Protein AF-A0A3L8E3C1-F1 (afdb_monomer)

Radius of gyration: 24.44 Å; Cα contacts (8 Å, |Δi|>4): 177; chains: 1; bounding box: 46×25×84 Å

Sequence (153 aa):
MKERKNIIVRGMSTEGTLEECTIRIQTLLRDKLKVDSKVWQVRRSGRVLIARLEMKRKVMKSKSKLGTERVFIENDLTWEERRVQEEITRWAKDQRGKGMEIKVATGKVRVGEGVWKWWSEVKREQEVISDEGRRDEREKSRRAEGGQAENFV

Organism: Ooceraea biroi (NCBI:txid2015173)

Secondary structure (DSSP, 8-state):
-----EEEEESS---S-HHHHHHHHHHIIIIIT-----EEEEEEETTEEEEEES-HHHHHHHGGGGTTSS-EEEE---HHHHHHHHHHHHHHHHHHHTT--EEEETTEEEETTS-EEEHHHHHHHHHHHHHHHHHHHHHHHHHHHHTTTT---

Structure (mmCIF, N/CA/C/O backbone):
data_AF-A0A3L8E3C1-F1
#
_entry.id   AF-A0A3L8E3C1-F1
#
loop_
_atom_site.group_PDB
_atom_site.id
_atom_site.type_symbol
_atom_site.label_atom_id
_atom_site.label_alt_id
_atom_site.label_comp_id
_atom_site.label_asym_id
_atom_site.label_entity_id
_atom_site.label_seq_id
_atom_site.pdbx_PDB_ins_code
_atom_site.Cartn_x
_atom_site.Cartn_y
_atom_site.Cartn_z
_atom_site.occupancy
_atom_site.B_iso_or_equiv
_atom_site.auth_seq_id
_atom_site.auth_comp_id
_atom_site.auth_asym_id
_atom_site.auth_atom_id
_atom_site.pdbx_PDB_model_num
ATOM 1 N N . MET A 1 1 ? 4.672 12.218 9.030 1.00 46.78 1 MET A N 1
ATOM 2 C CA . MET A 1 1 ? 5.460 11.232 8.251 1.00 46.78 1 MET A CA 1
ATOM 3 C C . MET A 1 1 ? 5.384 11.580 6.768 1.00 46.78 1 MET A C 1
ATOM 5 O O . MET A 1 1 ? 4.282 11.760 6.264 1.00 46.78 1 MET A O 1
ATOM 9 N N . LYS A 1 2 ? 6.521 11.742 6.073 1.00 54.12 2 LYS A N 1
ATOM 10 C CA . LYS A 1 2 ? 6.532 11.960 4.613 1.00 54.12 2 LYS A CA 1
ATOM 11 C C . LYS A 1 2 ? 6.177 10.645 3.913 1.00 54.12 2 LYS A C 1
ATOM 13 O O . LYS A 1 2 ? 6.862 9.648 4.114 1.00 54.12 2 LYS A O 1
ATOM 18 N N . GLU A 1 3 ? 5.128 10.649 3.092 1.00 61.72 3 GLU A N 1
ATOM 19 C CA . GLU A 1 3 ? 4.740 9.490 2.281 1.00 61.72 3 GLU A CA 1
ATOM 20 C C . GLU A 1 3 ? 5.887 9.139 1.321 1.00 61.72 3 GLU A C 1
ATOM 22 O O . GLU A 1 3 ? 6.231 9.917 0.424 1.00 61.72 3 GLU A O 1
ATOM 27 N N . ARG A 1 4 ? 6.511 7.969 1.510 1.00 71.69 4 ARG A N 1
ATOM 28 C CA . ARG A 1 4 ? 7.514 7.463 0.566 1.00 71.69 4 ARG A CA 1
ATOM 29 C C . ARG A 1 4 ? 6.838 7.271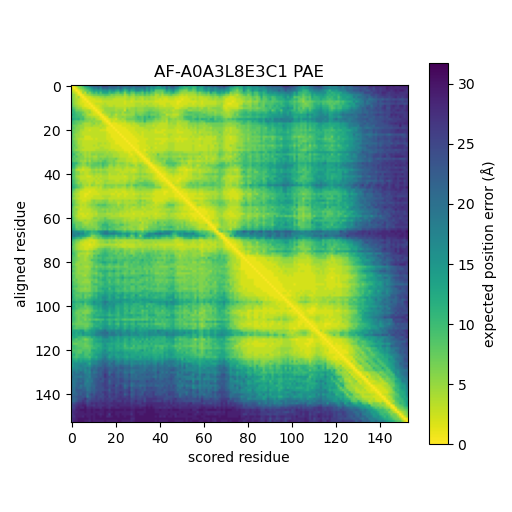 -0.777 1.00 71.69 4 ARG A C 1
ATOM 31 O O . ARG A 1 4 ? 5.832 6.575 -0.857 1.00 71.69 4 ARG A O 1
ATOM 38 N N . LYS A 1 5 ? 7.397 7.832 -1.845 1.00 83.81 5 LYS A N 1
ATOM 39 C CA . LYS A 1 5 ? 6.795 7.767 -3.185 1.00 83.81 5 LYS A CA 1
ATOM 40 C C . LYS A 1 5 ? 7.167 6.508 -3.986 1.00 83.81 5 LYS A C 1
ATOM 42 O O . LYS A 1 5 ? 6.982 6.466 -5.198 1.00 83.81 5 LYS A O 1
ATOM 47 N N . ASN A 1 6 ? 7.675 5.484 -3.308 1.00 87.88 6 ASN A N 1
ATOM 48 C CA . ASN A 1 6 ? 8.105 4.235 -3.926 1.00 87.88 6 ASN A CA 1
ATOM 49 C C . ASN A 1 6 ? 6.955 3.226 -4.009 1.00 87.88 6 ASN A C 1
ATOM 51 O O . ASN A 1 6 ? 6.145 3.121 -3.084 1.00 87.88 6 ASN A O 1
ATOM 55 N N . ILE A 1 7 ? 6.919 2.461 -5.091 1.00 88.06 7 ILE A N 1
ATOM 56 C CA . ILE A 1 7 ? 6.068 1.286 -5.271 1.00 88.06 7 ILE A CA 1
ATOM 57 C C . ILE A 1 7 ? 6.936 0.072 -5.591 1.00 88.06 7 ILE A C 1
ATOM 59 O O . ILE A 1 7 ? 8.031 0.212 -6.139 1.00 88.06 7 ILE A O 1
ATOM 63 N N . ILE A 1 8 ? 6.427 -1.112 -5.270 1.00 88.12 8 ILE A N 1
ATOM 64 C CA . ILE A 1 8 ? 7.032 -2.389 -5.639 1.00 88.12 8 ILE A CA 1
ATOM 65 C C . ILE A 1 8 ? 6.158 -3.001 -6.731 1.00 88.12 8 ILE A C 1
ATOM 67 O O . ILE A 1 8 ? 4.953 -3.145 -6.549 1.00 88.12 8 ILE A O 1
ATOM 71 N N . VAL A 1 9 ? 6.756 -3.353 -7.860 1.00 88.44 9 VAL A N 1
ATOM 72 C CA . VAL A 1 9 ? 6.097 -4.018 -8.984 1.00 88.44 9 VAL A CA 1
ATOM 73 C C . VAL A 1 9 ? 6.587 -5.462 -9.029 1.00 88.44 9 VAL A C 1
ATOM 75 O O . VAL A 1 9 ? 7.783 -5.718 -9.195 1.00 88.44 9 VAL A O 1
ATOM 78 N N . ARG A 1 10 ? 5.664 -6.408 -8.852 1.00 88.06 10 ARG A N 1
ATOM 79 C CA . ARG A 1 10 ? 5.914 -7.854 -8.914 1.00 88.06 10 ARG A CA 1
ATOM 80 C C . ARG A 1 10 ? 5.281 -8.453 -10.163 1.00 88.06 10 ARG A C 1
ATOM 82 O O . ARG A 1 10 ? 4.269 -7.947 -10.634 1.00 88.06 10 ARG A O 1
ATOM 89 N N . GLY A 1 11 ? 5.863 -9.541 -10.668 1.00 83.50 11 GLY A N 1
ATOM 90 C CA . GLY A 1 11 ? 5.326 -10.288 -11.813 1.00 83.50 11 GLY A CA 1
ATOM 91 C C . GLY A 1 11 ? 5.573 -9.650 -13.184 1.00 83.50 11 GLY A C 1
ATOM 92 O O . GLY A 1 11 ? 5.082 -10.146 -14.192 1.00 83.50 11 GLY A O 1
ATOM 93 N N . MET A 1 12 ? 6.361 -8.574 -13.230 1.00 84.19 12 MET A N 1
ATOM 94 C CA . MET A 1 12 ? 6.902 -8.004 -14.463 1.00 84.19 12 MET A CA 1
ATOM 95 C C . MET A 1 12 ? 8.309 -8.564 -14.713 1.00 84.19 12 MET A C 1
ATOM 97 O O . MET A 1 12 ? 9.063 -8.761 -13.759 1.00 84.19 12 MET A O 1
ATOM 101 N N . SER A 1 13 ? 8.673 -8.795 -15.980 1.00 80.69 13 SER A N 1
ATOM 102 C CA . SER A 1 13 ? 10.038 -9.208 -16.328 1.00 80.69 13 SER A CA 1
ATOM 103 C C . SER A 1 13 ? 11.049 -8.135 -15.913 1.00 80.69 13 SER A C 1
ATOM 105 O O . SER A 1 13 ? 10.904 -6.959 -16.260 1.00 80.69 13 SER A O 1
ATOM 107 N N . THR A 1 14 ? 12.070 -8.561 -15.170 1.00 83.50 14 THR A N 1
ATOM 108 C CA . THR A 1 14 ? 13.202 -7.732 -14.736 1.00 83.50 14 THR A CA 1
ATOM 109 C C . THR A 1 14 ? 14.343 -7.708 -15.753 1.00 83.50 14 THR A C 1
ATOM 111 O O . THR A 1 14 ? 15.339 -7.027 -15.516 1.00 83.50 14 THR A O 1
ATOM 114 N N . GLU A 1 1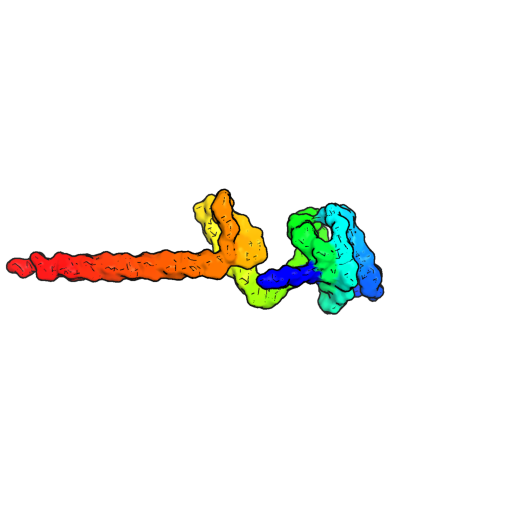5 ? 14.226 -8.454 -16.851 1.00 80.88 15 GLU A N 1
ATOM 115 C CA . GLU A 1 15 ? 15.233 -8.540 -17.911 1.00 80.88 15 GLU A CA 1
ATOM 116 C C . GLU A 1 15 ? 15.238 -7.279 -18.788 1.00 80.88 15 GLU A C 1
ATOM 118 O O . GLU A 1 15 ? 14.201 -6.622 -18.948 1.00 80.88 15 GLU A O 1
ATOM 123 N N . GLY A 1 16 ? 16.407 -6.961 -19.355 1.00 82.88 16 GLY A N 1
ATOM 124 C CA . GLY A 1 16 ? 16.625 -5.800 -20.226 1.00 82.88 16 GLY A CA 1
ATOM 125 C C . GLY A 1 16 ? 17.462 -4.690 -19.586 1.00 82.88 16 GLY A C 1
ATOM 126 O O . GLY A 1 16 ? 18.218 -4.931 -18.635 1.00 82.88 16 GLY A O 1
ATOM 127 N N . THR A 1 17 ? 17.299 -3.449 -20.037 1.00 87.12 17 THR A N 1
ATOM 128 C CA . THR A 1 17 ? 17.878 -2.243 -19.408 1.00 87.12 17 THR A CA 1
ATOM 129 C C . THR A 1 17 ? 16.916 -1.616 -18.386 1.00 87.12 17 THR A C 1
ATOM 131 O O . THR A 1 17 ? 15.729 -1.953 -18.311 1.00 87.12 17 THR A O 1
ATOM 134 N N . LEU A 1 18 ? 17.417 -0.715 -17.532 1.00 85.38 18 LEU A N 1
ATOM 135 C CA . LEU A 1 18 ? 16.563 0.013 -16.578 1.00 85.38 18 LEU A CA 1
ATOM 136 C C . LEU A 1 18 ? 15.605 0.986 -17.283 1.00 85.38 18 LEU A C 1
ATOM 138 O O . LEU A 1 18 ? 14.508 1.236 -16.779 1.00 85.38 18 LEU A O 1
ATOM 142 N N . GLU A 1 19 ? 15.989 1.499 -18.449 1.00 86.31 19 GLU A N 1
ATOM 143 C CA . GLU A 1 19 ? 15.145 2.360 -19.280 1.00 86.31 19 GLU A CA 1
ATOM 144 C C . GLU A 1 19 ? 13.948 1.589 -19.831 1.00 86.31 19 GLU A C 1
ATOM 146 O O . GLU A 1 19 ? 12.813 2.027 -19.660 1.00 86.31 19 GLU A O 1
ATOM 151 N N . GLU A 1 20 ? 14.166 0.384 -20.363 1.00 87.50 20 GLU A N 1
ATOM 152 C CA . GLU A 1 20 ? 13.080 -0.496 -20.812 1.00 87.50 20 GLU A CA 1
ATOM 153 C C . GLU A 1 20 ? 12.115 -0.827 -19.670 1.00 87.50 20 GLU A C 1
ATOM 155 O O . GLU A 1 20 ? 10.896 -0.782 -19.837 1.00 87.50 20 GLU A O 1
ATOM 160 N N . CYS A 1 21 ? 12.645 -1.109 -18.476 1.00 85.31 21 CYS A N 1
ATOM 161 C CA . CYS A 1 21 ? 11.828 -1.323 -17.282 1.00 85.31 21 CYS A CA 1
ATOM 162 C C . CYS A 1 21 ? 11.011 -0.071 -16.918 1.00 85.31 21 CYS A C 1
ATOM 164 O O . CYS A 1 21 ? 9.850 -0.182 -16.525 1.00 85.31 21 CYS A O 1
ATOM 166 N N . THR A 1 22 ? 11.595 1.119 -17.065 1.00 87.81 22 THR A N 1
ATOM 167 C CA . THR A 1 22 ? 10.914 2.398 -16.812 1.00 87.81 22 THR A CA 1
ATOM 168 C C . THR A 1 22 ? 9.777 2.621 -17.800 1.00 87.81 22 THR A C 1
ATOM 170 O O . THR A 1 22 ? 8.664 2.929 -17.373 1.00 87.81 22 THR A O 1
ATOM 173 N N . ILE A 1 23 ? 10.019 2.377 -19.090 1.00 88.88 23 ILE A N 1
ATOM 174 C CA . ILE A 1 23 ? 9.004 2.459 -20.145 1.00 88.88 23 ILE A CA 1
ATOM 175 C C . ILE A 1 23 ? 7.872 1.470 -19.857 1.00 88.88 23 ILE A C 1
ATOM 177 O O . ILE A 1 23 ? 6.718 1.880 -19.804 1.00 88.88 23 ILE A O 1
ATOM 181 N N . ARG A 1 24 ? 8.180 0.198 -19.562 1.00 88.12 24 ARG A N 1
ATOM 182 C CA . ARG A 1 24 ? 7.169 -0.825 -19.226 1.00 88.12 24 ARG A CA 1
ATOM 183 C C . ARG A 1 24 ? 6.292 -0.412 -18.045 1.00 88.12 24 ARG A C 1
ATOM 185 O O . ARG A 1 24 ? 5.073 -0.563 -18.103 1.00 88.12 24 ARG A O 1
ATOM 192 N N . ILE A 1 25 ? 6.893 0.119 -16.977 1.00 86.81 25 ILE A N 1
ATOM 193 C CA . ILE A 1 25 ? 6.138 0.608 -15.817 1.00 86.81 25 ILE A CA 1
ATOM 194 C C . ILE A 1 25 ? 5.272 1.802 -16.219 1.00 86.81 25 ILE A C 1
ATOM 196 O O . ILE A 1 25 ? 4.100 1.841 -15.860 1.00 86.81 25 ILE A O 1
ATOM 200 N N . GLN A 1 26 ? 5.804 2.753 -16.983 1.00 89.25 26 GLN A N 1
ATOM 201 C CA . GLN A 1 26 ? 5.059 3.939 -17.393 1.00 89.25 26 GLN A CA 1
ATOM 202 C C . GLN A 1 26 ? 3.877 3.600 -18.316 1.00 89.25 26 GLN A C 1
ATOM 204 O O . GLN A 1 26 ? 2.776 4.108 -18.096 1.00 89.25 26 GLN A O 1
ATOM 209 N N . THR A 1 27 ? 4.065 2.679 -19.263 1.00 89.19 27 THR A N 1
ATOM 210 C CA . THR A 1 27 ? 2.998 2.108 -20.098 1.00 89.19 27 THR A CA 1
ATOM 211 C C . THR A 1 27 ? 1.941 1.423 -19.239 1.00 89.19 27 THR A C 1
ATOM 213 O O . THR A 1 27 ? 0.753 1.676 -19.406 1.00 89.19 27 THR A O 1
ATOM 216 N N . LEU A 1 28 ? 2.340 0.632 -18.238 1.00 87.50 28 LEU A N 1
ATOM 217 C CA . LEU A 1 28 ? 1.393 0.000 -17.318 1.00 87.50 28 LEU A CA 1
ATOM 218 C C . LEU A 1 28 ? 0.568 1.034 -16.528 1.00 87.50 28 LEU A C 1
ATOM 220 O O . LEU A 1 28 ? -0.645 0.874 -16.372 1.00 87.50 28 LEU A O 1
ATOM 224 N N . LEU A 1 29 ? 1.193 2.113 -16.043 1.00 86.62 29 LEU A N 1
ATOM 225 C CA . LEU A 1 29 ? 0.485 3.190 -15.340 1.00 86.62 29 LEU A CA 1
ATOM 226 C C . LEU A 1 29 ? -0.523 3.905 -16.251 1.00 86.62 29 LEU A C 1
ATOM 228 O O . LEU A 1 29 ? -1.650 4.191 -15.833 1.00 86.62 29 LEU A O 1
ATOM 232 N N . ARG A 1 30 ? -0.141 4.162 -17.501 1.00 88.06 30 ARG A N 1
ATOM 233 C CA . ARG A 1 30 ? -0.990 4.849 -18.472 1.00 88.06 30 ARG A CA 1
ATOM 234 C C . ARG A 1 30 ? -2.127 3.960 -18.969 1.00 88.06 30 ARG A C 1
ATOM 236 O O . ARG A 1 30 ? -3.286 4.336 -18.826 1.00 88.06 30 ARG A O 1
ATOM 243 N N . ASP A 1 31 ? -1.814 2.778 -19.477 1.00 86.25 31 ASP A N 1
ATOM 244 C CA . ASP A 1 31 ? -2.769 1.960 -20.225 1.00 86.25 31 ASP A CA 1
ATOM 245 C C . ASP A 1 31 ? -3.707 1.198 -19.292 1.00 86.25 31 ASP A C 1
ATOM 247 O O . ASP A 1 31 ? -4.925 1.196 -19.477 1.00 86.25 31 ASP A O 1
ATOM 251 N N . LYS A 1 32 ? -3.152 0.579 -18.242 1.00 83.81 32 LYS A N 1
ATOM 252 C CA . LYS A 1 32 ? -3.932 -0.265 -17.324 1.00 83.81 32 LYS A CA 1
ATOM 253 C C . LYS A 1 32 ? -4.605 0.553 -16.235 1.00 83.81 32 LYS A C 1
ATOM 255 O O . LYS A 1 32 ? -5.780 0.358 -15.926 1.00 83.81 32 LYS A O 1
ATOM 260 N N . LEU A 1 33 ? -3.873 1.490 -15.637 1.00 83.06 33 LEU A N 1
ATOM 261 C CA . LEU A 1 33 ? -4.386 2.253 -14.497 1.00 83.06 33 LEU A CA 1
ATOM 262 C C . LEU A 1 33 ? -5.109 3.539 -14.919 1.00 83.06 33 LEU A C 1
ATOM 264 O O . LEU A 1 33 ? -5.909 4.059 -14.127 1.00 83.06 33 LEU A O 1
ATOM 268 N N . LYS A 1 34 ? -4.891 4.013 -16.157 1.00 84.94 34 LYS A N 1
ATOM 269 C CA . LYS A 1 34 ? -5.343 5.325 -16.653 1.00 84.94 34 LYS A CA 1
ATOM 270 C C . LYS A 1 34 ? -4.853 6.460 -15.754 1.00 84.94 34 LYS A C 1
ATOM 272 O O . LYS A 1 34 ? -5.597 7.387 -15.437 1.00 84.94 34 LYS A O 1
ATOM 277 N N . VAL A 1 35 ? -3.614 6.342 -15.274 1.00 84.25 35 VAL A N 1
ATOM 278 C CA . VAL A 1 35 ? -2.962 7.332 -14.415 1.00 84.25 35 VAL A CA 1
ATOM 279 C C . VAL A 1 35 ? -1.723 7.840 -15.132 1.00 84.25 35 VAL A C 1
ATOM 281 O O . VAL A 1 35 ? -0.727 7.129 -15.239 1.00 84.25 35 VAL A O 1
ATOM 284 N N . ASP A 1 36 ? -1.760 9.097 -15.566 1.00 82.06 36 ASP A N 1
ATOM 285 C CA . ASP A 1 36 ? -0.560 9.764 -16.058 1.00 82.06 36 ASP A CA 1
ATOM 286 C C . ASP A 1 36 ? 0.299 10.163 -14.853 1.00 82.06 36 ASP A C 1
ATOM 288 O O . ASP A 1 36 ? -0.011 11.097 -14.115 1.00 82.06 36 ASP A O 1
ATOM 292 N N . SER A 1 37 ? 1.317 9.356 -14.564 1.00 80.88 37 SER A N 1
ATOM 293 C CA . SER A 1 37 ? 2.263 9.586 -13.475 1.00 80.88 37 SER A CA 1
ATOM 294 C C . SER A 1 37 ? 3.672 9.382 -13.994 1.0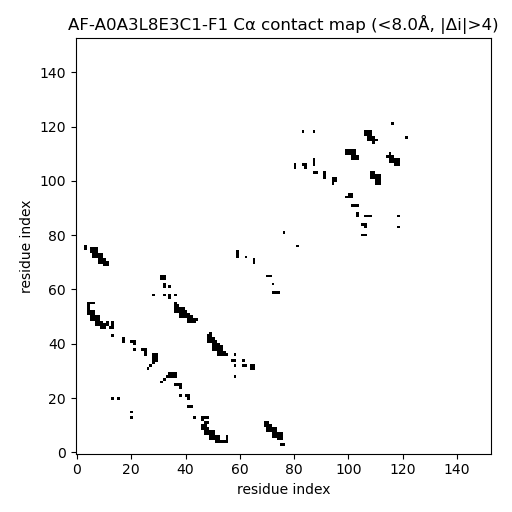0 80.88 37 SER A C 1
ATOM 296 O O . SER A 1 37 ? 3.994 8.321 -14.525 1.00 80.88 37 SER A O 1
ATOM 298 N N . LYS A 1 38 ? 4.538 10.367 -13.754 1.00 86.94 38 LYS A N 1
ATOM 299 C CA . LYS A 1 38 ? 5.953 10.267 -14.097 1.00 86.94 38 LYS A CA 1
ATOM 300 C C . LYS A 1 38 ? 6.658 9.256 -13.190 1.00 86.94 38 LYS A C 1
ATOM 302 O O . LYS A 1 38 ? 6.486 9.285 -11.963 1.00 86.94 38 LYS A O 1
ATOM 307 N N . VAL A 1 39 ? 7.461 8.383 -13.795 1.00 87.56 39 VAL A N 1
ATOM 308 C CA . VAL A 1 39 ? 8.396 7.494 -13.099 1.00 87.56 39 VAL A CA 1
ATOM 309 C C . VAL A 1 39 ? 9.746 8.206 -13.042 1.00 87.56 39 VAL A C 1
ATOM 311 O O . VAL A 1 39 ? 10.298 8.570 -14.073 1.00 87.56 39 VAL A O 1
ATOM 314 N N . TRP A 1 40 ? 10.261 8.481 -11.845 1.00 87.56 40 TRP A N 1
ATOM 315 C CA . TRP A 1 40 ? 11.534 9.200 -11.685 1.00 87.56 40 TRP A CA 1
ATOM 316 C C . TRP A 1 40 ? 12.734 8.269 -11.716 1.00 87.56 40 TRP A C 1
ATOM 318 O O . TRP A 1 40 ? 13.787 8.627 -12.227 1.00 87.56 40 TRP A O 1
ATOM 328 N N . GLN A 1 41 ? 12.591 7.098 -11.108 1.00 87.19 41 GLN A N 1
ATOM 329 C CA . GLN A 1 41 ? 13.681 6.149 -10.975 1.00 87.19 41 GLN A CA 1
ATOM 330 C C . GLN A 1 41 ? 13.111 4.748 -10.837 1.00 87.19 41 GLN A C 1
ATOM 332 O O . GLN A 1 41 ? 12.139 4.546 -10.103 1.00 87.19 41 GLN A O 1
ATOM 337 N N . VAL A 1 42 ? 13.752 3.788 -11.494 1.00 89.06 42 VAL A N 1
ATOM 338 C CA . VAL A 1 42 ? 13.486 2.361 -11.327 1.00 89.06 42 VAL A CA 1
ATOM 339 C C . VAL A 1 42 ? 14.777 1.679 -10.915 1.00 89.06 42 VAL A C 1
ATOM 341 O O . VAL A 1 42 ? 15.841 1.953 -11.463 1.00 89.06 42 VAL A O 1
ATOM 344 N N . ARG A 1 43 ? 14.683 0.781 -9.940 1.00 89.75 43 ARG A N 1
ATOM 345 C CA . ARG A 1 43 ? 15.780 -0.103 -9.548 1.00 89.75 43 ARG A CA 1
ATOM 346 C C . ARG A 1 43 ? 15.308 -1.546 -9.496 1.00 89.75 43 ARG A C 1
ATOM 348 O O . ARG A 1 43 ? 14.142 -1.820 -9.206 1.00 89.75 43 ARG A O 1
ATOM 355 N N . ARG A 1 44 ? 16.239 -2.463 -9.733 1.00 88.81 44 ARG A N 1
ATOM 356 C CA . ARG A 1 44 ? 16.018 -3.903 -9.592 1.00 88.81 44 ARG A CA 1
ATOM 357 C C . ARG A 1 44 ? 16.273 -4.335 -8.160 1.00 88.81 44 ARG A C 1
ATOM 359 O O . ARG A 1 44 ? 17.202 -3.857 -7.513 1.00 88.81 44 ARG A O 1
ATOM 366 N N . SER A 1 45 ? 15.449 -5.249 -7.675 1.00 84.56 45 SER A N 1
ATOM 367 C CA . SER A 1 45 ? 15.656 -5.921 -6.400 1.00 84.56 45 SER A CA 1
ATOM 368 C C . SER A 1 45 ? 15.258 -7.385 -6.566 1.00 84.56 45 SER A C 1
ATOM 370 O O . SER A 1 45 ? 14.094 -7.751 -6.435 1.00 84.56 45 SER A O 1
ATOM 372 N N . GLY A 1 46 ? 16.222 -8.224 -6.955 1.00 84.94 46 GLY A N 1
ATOM 373 C CA . GLY A 1 46 ? 15.962 -9.622 -7.304 1.00 84.94 46 GLY A CA 1
ATOM 374 C C . GLY A 1 46 ? 14.916 -9.741 -8.418 1.00 84.94 46 GLY A C 1
ATOM 375 O O . GLY A 1 46 ? 15.115 -9.221 -9.511 1.00 84.94 46 GLY A O 1
ATOM 376 N N . ARG A 1 47 ? 13.786 -10.395 -8.118 1.00 84.25 47 ARG A N 1
ATOM 377 C CA . ARG A 1 47 ? 12.665 -10.627 -9.054 1.00 84.25 47 ARG A CA 1
ATOM 378 C C . ARG A 1 47 ? 11.608 -9.516 -9.068 1.00 84.25 47 ARG A C 1
ATOM 380 O O . ARG A 1 47 ? 10.542 -9.697 -9.652 1.00 84.25 47 ARG A O 1
ATOM 387 N N . VAL A 1 48 ? 11.847 -8.398 -8.380 1.00 88.19 48 VAL A N 1
ATOM 388 C CA . VAL A 1 48 ? 10.898 -7.278 -8.312 1.00 88.19 48 VAL A CA 1
ATOM 389 C C . VAL A 1 48 ? 11.541 -5.980 -8.785 1.00 88.19 48 VAL A C 1
ATOM 391 O O . VAL A 1 48 ? 12.753 -5.777 -8.666 1.00 88.19 48 VAL A O 1
ATOM 394 N N . LEU A 1 49 ? 10.712 -5.078 -9.307 1.00 88.00 49 LEU A N 1
ATOM 395 C CA . LEU A 1 49 ? 11.114 -3.722 -9.664 1.00 88.00 49 LEU A CA 1
ATOM 396 C C . LEU A 1 49 ? 10.606 -2.753 -8.603 1.00 88.00 49 LEU A C 1
ATOM 398 O O . LEU A 1 49 ? 9.460 -2.834 -8.171 1.00 88.00 49 LEU A O 1
ATOM 402 N N . ILE A 1 50 ? 11.452 -1.820 -8.184 1.00 89.38 50 ILE A N 1
ATOM 403 C CA . ILE A 1 50 ? 11.072 -0.756 -7.255 1.00 89.38 50 ILE A CA 1
ATOM 404 C C . ILE A 1 50 ? 11.112 0.551 -8.027 1.00 89.38 50 ILE A C 1
ATOM 406 O O . ILE A 1 50 ? 12.166 0.938 -8.531 1.00 89.38 50 ILE A O 1
ATOM 410 N N . ALA A 1 51 ? 9.969 1.226 -8.112 1.00 89.12 51 ALA A N 1
ATOM 411 C CA . ALA A 1 51 ? 9.819 2.457 -8.875 1.00 89.12 51 ALA A CA 1
ATOM 412 C C . ALA A 1 51 ? 9.429 3.625 -7.971 1.00 89.12 51 ALA A C 1
ATOM 414 O O . ALA A 1 51 ? 8.517 3.518 -7.150 1.00 89.12 51 ALA A O 1
ATOM 415 N N . ARG A 1 52 ? 10.103 4.761 -8.142 1.00 89.25 52 ARG A N 1
ATOM 416 C CA . ARG A 1 52 ? 9.756 6.028 -7.497 1.00 89.25 52 ARG A CA 1
ATOM 417 C C . ARG A 1 52 ? 8.852 6.827 -8.423 1.00 89.25 52 ARG A C 1
ATOM 419 O O . ARG A 1 52 ? 9.248 7.164 -9.536 1.00 89.25 52 ARG A O 1
ATOM 426 N N . LEU A 1 53 ? 7.651 7.138 -7.953 1.00 87.62 53 LEU A N 1
ATOM 427 C CA . LEU A 1 53 ? 6.624 7.823 -8.733 1.00 87.62 53 LEU A CA 1
ATOM 428 C C . LEU A 1 53 ? 6.389 9.243 -8.237 1.00 87.62 53 LEU A C 1
ATOM 430 O O . LEU A 1 53 ? 6.621 9.559 -7.076 1.00 87.62 53 LEU A O 1
ATOM 434 N N . GLU A 1 54 ? 5.838 10.097 -9.086 1.00 84.62 54 GLU A N 1
ATOM 435 C CA . GLU A 1 54 ? 5.348 11.401 -8.648 1.00 84.62 54 GLU A CA 1
ATOM 436 C C . GLU A 1 54 ? 4.025 11.289 -7.870 1.00 84.62 54 GLU A C 1
ATOM 438 O O . GLU A 1 54 ? 3.899 11.843 -6.771 1.00 84.62 54 GLU A O 1
ATOM 443 N N . MET A 1 55 ? 3.068 10.522 -8.412 1.00 83.50 55 MET A N 1
ATOM 444 C CA . MET A 1 55 ? 1.684 10.411 -7.933 1.00 83.50 55 MET A CA 1
ATOM 445 C C . MET A 1 55 ? 1.336 9.005 -7.413 1.0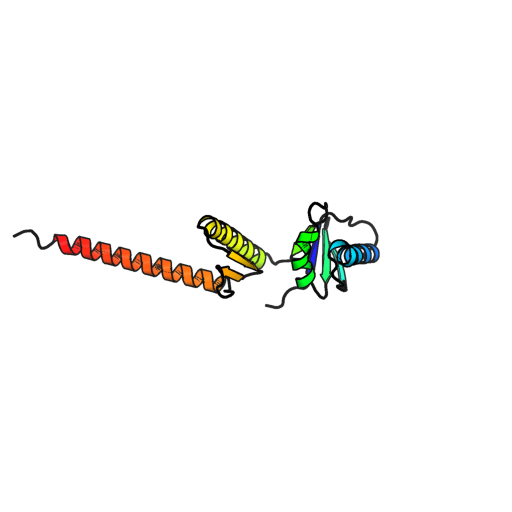0 83.50 55 MET A C 1
ATOM 447 O O . MET A 1 55 ? 0.308 8.420 -7.773 1.00 83.50 55 MET A O 1
ATOM 451 N N . LYS A 1 56 ? 2.152 8.473 -6.493 1.00 83.62 56 LYS A N 1
ATOM 452 C CA . LYS A 1 56 ? 1.943 7.150 -5.865 1.00 83.62 56 LYS A CA 1
ATOM 453 C C . LYS A 1 56 ? 0.509 6.930 -5.370 1.00 83.62 56 LYS A C 1
ATOM 455 O O . LYS A 1 56 ? -0.073 5.879 -5.619 1.00 83.62 56 LYS A O 1
ATOM 460 N N . ARG A 1 57 ? -0.098 7.917 -4.705 1.00 80.75 57 ARG A N 1
ATOM 461 C CA . ARG A 1 57 ? -1.441 7.777 -4.117 1.00 80.75 57 ARG A CA 1
ATOM 462 C C . ARG A 1 57 ? -2.533 7.507 -5.161 1.00 80.75 57 ARG A C 1
ATOM 464 O O . ARG A 1 57 ? -3.448 6.734 -4.886 1.00 80.75 57 ARG A O 1
ATOM 471 N N . LYS A 1 58 ? -2.445 8.102 -6.359 1.00 84.00 58 LYS A N 1
ATOM 472 C CA . LYS A 1 58 ? -3.398 7.845 -7.458 1.00 84.00 58 LYS A CA 1
ATOM 473 C C . LYS A 1 58 ? -3.223 6.439 -8.033 1.00 84.00 58 LYS A C 1
ATOM 475 O O . LYS A 1 58 ? -4.215 5.744 -8.251 1.00 84.00 58 LYS A O 1
ATOM 480 N N . VAL A 1 59 ? -1.972 6.008 -8.198 1.00 85.06 59 VAL A N 1
ATOM 481 C CA . VAL A 1 59 ? -1.622 4.647 -8.634 1.00 85.06 59 VAL A CA 1
ATOM 482 C C . VAL A 1 59 ? -2.145 3.612 -7.640 1.00 85.06 59 VAL A C 1
ATOM 484 O O . VAL A 1 59 ? -2.860 2.694 -8.025 1.00 85.06 59 VAL A O 1
ATOM 487 N N . MET A 1 60 ? -1.904 3.816 -6.343 1.00 83.75 60 MET A N 1
ATOM 488 C CA . MET A 1 60 ? -2.358 2.906 -5.288 1.00 83.75 60 MET A CA 1
ATOM 489 C C . MET A 1 60 ? -3.884 2.822 -5.162 1.00 83.75 60 MET A C 1
ATOM 491 O O . MET A 1 60 ? -4.391 1.761 -4.811 1.00 83.75 60 MET A O 1
ATOM 495 N N . LYS A 1 61 ? -4.621 3.902 -5.456 1.00 83.19 61 LYS A N 1
ATOM 496 C CA . LYS A 1 61 ? -6.094 3.874 -5.529 1.00 83.19 61 LYS A CA 1
ATOM 497 C C . LYS A 1 61 ? -6.600 3.106 -6.746 1.00 83.19 61 LYS A C 1
ATOM 499 O O . LYS A 1 61 ? -7.615 2.430 -6.657 1.00 83.19 61 LYS A O 1
ATOM 504 N N . SER A 1 62 ? -5.898 3.225 -7.870 1.00 83.69 62 SER A N 1
ATOM 505 C CA . SER A 1 62 ? -6.300 2.598 -9.130 1.00 83.69 62 SER A CA 1
ATOM 506 C C . SER A 1 62 ? -5.819 1.155 -9.255 1.00 83.69 62 SER A C 1
ATOM 508 O O . SER A 1 62 ? -6.271 0.469 -10.161 1.00 83.69 62 SER A O 1
ATOM 510 N N . LYS A 1 63 ? -4.944 0.671 -8.359 1.00 81.56 63 LYS A N 1
ATOM 511 C CA . LYS A 1 63 ? -4.331 -0.667 -8.440 1.00 81.56 63 LYS A CA 1
ATOM 512 C C . LYS A 1 63 ? -5.335 -1.815 -8.542 1.00 81.56 63 LYS A C 1
ATOM 514 O O . LYS A 1 63 ? -5.005 -2.841 -9.116 1.00 81.56 63 LYS A O 1
ATOM 519 N N . SER A 1 64 ? -6.551 -1.649 -8.017 1.00 76.69 64 SER A N 1
ATOM 520 C CA . SER A 1 64 ? -7.628 -2.639 -8.148 1.00 76.69 64 SER A CA 1
ATOM 521 C C . SER A 1 64 ? -8.024 -2.898 -9.605 1.00 76.69 64 SER A C 1
ATOM 523 O O . SER A 1 64 ? -8.504 -3.982 -9.911 1.00 76.69 64 SER A O 1
ATOM 525 N N . LYS A 1 65 ? -7.767 -1.948 -10.516 1.00 79.81 65 LYS A N 1
ATOM 526 C CA . LYS A 1 65 ? -7.991 -2.106 -11.960 1.00 79.81 65 LYS A CA 1
ATOM 527 C C . LYS A 1 65 ? -7.042 -3.108 -12.621 1.00 79.81 65 LYS A C 1
ATOM 529 O O . LYS A 1 65 ? -7.346 -3.560 -13.715 1.00 79.81 65 LYS A O 1
ATOM 534 N N . LEU A 1 66 ? -5.920 -3.456 -11.979 1.00 76.62 66 LEU A N 1
ATOM 535 C CA . LEU A 1 66 ? -5.014 -4.498 -12.484 1.00 76.62 66 LEU A CA 1
ATOM 536 C C . LEU A 1 66 ? -5.633 -5.903 -12.381 1.00 76.62 66 LEU A C 1
ATOM 538 O O . LEU A 1 66 ? -5.184 -6.812 -13.071 1.00 76.62 66 LEU A O 1
ATOM 542 N N . GLY A 1 67 ? -6.698 -6.070 -11.584 1.00 67.06 67 GLY A N 1
ATOM 543 C CA . GLY A 1 67 ? -7.535 -7.270 -11.583 1.00 67.06 67 GLY A CA 1
ATOM 544 C C . GLY A 1 67 ? -6.748 -8.574 -11.413 1.00 67.06 67 GLY A C 1
ATOM 545 O O . GLY A 1 67 ? -5.988 -8.722 -10.458 1.00 67.06 67 GLY A O 1
ATOM 546 N N . THR A 1 68 ? -6.967 -9.509 -12.343 1.00 61.81 68 THR A N 1
ATOM 547 C CA . THR A 1 68 ? -6.412 -10.879 -12.377 1.00 61.81 68 THR A CA 1
ATOM 548 C C . THR A 1 68 ? -5.088 -10.984 -13.144 1.00 61.81 68 THR A C 1
ATOM 550 O O . THR A 1 68 ? -4.624 -12.087 -13.440 1.00 61.81 68 THR A O 1
ATOM 553 N N . GLU A 1 69 ? -4.477 -9.865 -13.537 1.00 68.12 69 GLU A N 1
ATOM 554 C CA . GLU A 1 69 ? -3.195 -9.921 -14.234 1.00 68.12 69 GLU A CA 1
ATOM 555 C C . GLU A 1 69 ? -2.097 -10.480 -13.317 1.00 68.12 69 GLU A C 1
ATOM 557 O O . GLU A 1 69 ? -2.114 -10.310 -12.099 1.00 68.12 69 GLU A O 1
ATOM 562 N N . ARG A 1 70 ? -1.083 -11.122 -13.909 1.00 79.44 70 ARG A N 1
ATOM 563 C CA . ARG A 1 70 ? 0.080 -11.643 -13.168 1.00 79.44 70 ARG A CA 1
ATOM 564 C C . ARG A 1 70 ? 0.980 -10.535 -12.594 1.00 79.44 70 ARG A C 1
ATOM 566 O O . ARG A 1 70 ? 2.020 -10.854 -12.026 1.00 79.44 70 ARG A O 1
ATOM 573 N N . VAL A 1 71 ? 0.608 -9.259 -12.742 1.00 83.00 71 VAL A N 1
ATOM 574 C CA . VAL A 1 71 ? 1.390 -8.096 -12.310 1.00 83.00 71 VAL A CA 1
ATOM 575 C C . VAL A 1 71 ? 0.746 -7.438 -11.093 1.00 83.00 71 VAL A C 1
ATOM 577 O O . VAL A 1 71 ? -0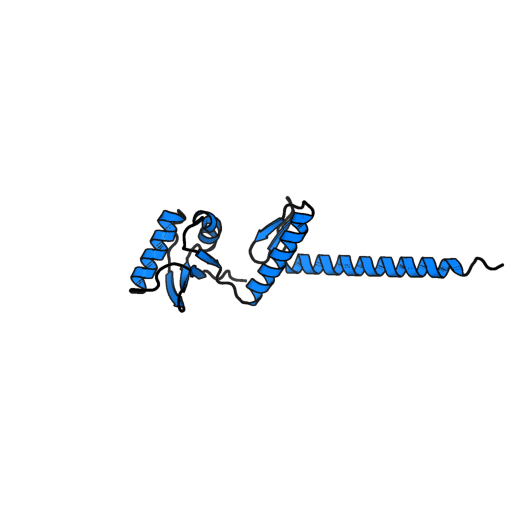.401 -7.000 -11.137 1.00 83.00 71 VAL A O 1
ATOM 580 N N . PHE A 1 72 ? 1.519 -7.297 -10.018 1.00 84.62 72 PHE A N 1
ATOM 581 C CA . PHE A 1 72 ? 1.051 -6.738 -8.751 1.00 84.62 72 PHE A CA 1
ATOM 582 C C . PHE A 1 72 ? 1.804 -5.457 -8.404 1.00 84.62 72 PHE A C 1
ATOM 584 O O . PHE A 1 72 ? 3.034 -5.420 -8.449 1.00 84.62 72 PHE A O 1
ATOM 591 N N . ILE A 1 73 ? 1.063 -4.420 -8.004 1.00 85.94 73 ILE A N 1
ATOM 592 C CA . ILE A 1 73 ? 1.632 -3.194 -7.436 1.00 85.94 73 ILE A CA 1
ATOM 593 C C . ILE A 1 73 ? 1.405 -3.181 -5.929 1.00 85.94 73 ILE A C 1
ATOM 595 O O . ILE A 1 73 ? 0.276 -3.088 -5.434 1.00 85.94 73 ILE A O 1
ATOM 599 N N . GLU A 1 74 ? 2.508 -3.217 -5.199 1.00 84.62 74 GLU A N 1
ATOM 600 C CA . GLU A 1 74 ? 2.551 -3.174 -3.750 1.00 84.62 74 GLU A CA 1
ATOM 601 C C . GLU A 1 74 ? 3.105 -1.841 -3.245 1.00 84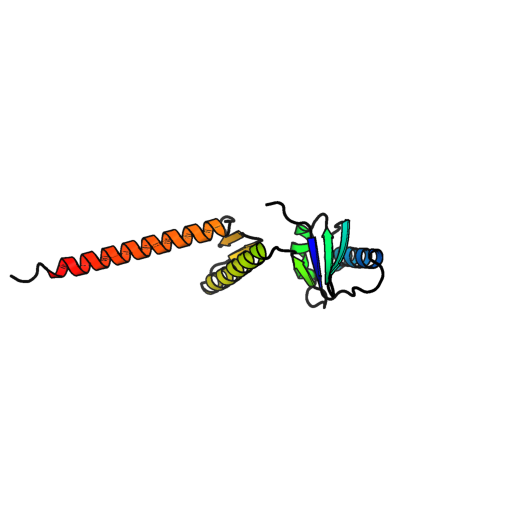.62 74 GLU A C 1
ATOM 603 O O . GLU A 1 74 ? 3.859 -1.123 -3.909 1.00 84.62 74 GLU A O 1
ATOM 608 N N . ASN A 1 75 ? 2.691 -1.502 -2.027 1.00 82.81 75 ASN A N 1
ATOM 609 C CA . ASN A 1 75 ? 3.188 -0.331 -1.332 1.00 82.81 75 ASN A CA 1
ATOM 610 C C . ASN A 1 75 ? 4.565 -0.653 -0.730 1.00 82.81 75 ASN A C 1
ATOM 612 O O . ASN A 1 75 ? 4.682 -1.618 0.023 1.00 82.81 75 ASN A O 1
ATOM 616 N N . ASP A 1 76 ? 5.581 0.157 -1.032 1.00 81.62 76 ASP A N 1
ATOM 617 C CA . ASP A 1 76 ? 6.883 0.084 -0.359 1.00 81.62 76 ASP A CA 1
ATOM 618 C C . ASP A 1 76 ? 6.754 0.667 1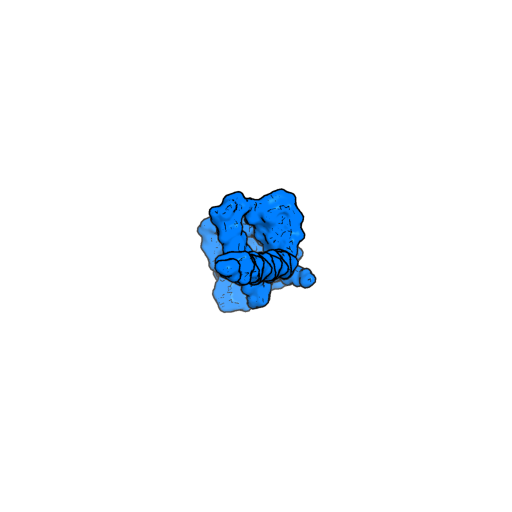.058 1.00 81.62 76 ASP A C 1
ATOM 620 O O . ASP A 1 76 ? 6.915 1.874 1.267 1.00 81.62 76 ASP A O 1
ATOM 624 N N . LEU A 1 77 ? 6.355 -0.194 1.995 1.00 79.81 77 LEU A N 1
ATOM 625 C CA . LEU A 1 77 ? 6.203 0.105 3.418 1.00 79.81 77 LEU A CA 1
ATOM 626 C C . LEU A 1 77 ? 7.433 -0.365 4.195 1.00 79.81 77 LEU A C 1
ATOM 628 O O . LEU A 1 77 ? 8.006 -1.415 3.885 1.00 79.81 77 LEU A O 1
ATOM 632 N N . THR A 1 78 ? 7.799 0.373 5.243 1.00 79.44 78 THR A N 1
ATOM 633 C CA . THR A 1 78 ? 8.762 -0.118 6.236 1.00 79.44 78 THR A CA 1
ATOM 634 C C . THR A 1 78 ? 8.198 -1.322 6.993 1.00 79.44 78 THR A C 1
ATOM 636 O O . THR A 1 78 ? 6.999 -1.603 6.954 1.00 79.44 78 THR A O 1
ATOM 639 N N . TRP A 1 79 ? 9.067 -2.047 7.701 1.00 79.81 79 TRP A N 1
ATOM 640 C CA . TRP A 1 79 ? 8.640 -3.155 8.556 1.00 79.81 79 TRP A CA 1
ATOM 641 C C . TRP A 1 79 ? 7.619 -2.704 9.614 1.00 79.81 79 TRP A C 1
ATOM 643 O O . TRP A 1 79 ? 6.591 -3.353 9.789 1.00 79.81 79 TRP A O 1
ATOM 653 N N . GLU A 1 80 ? 7.851 -1.553 10.251 1.00 80.56 80 GLU A N 1
ATOM 654 C CA . GLU A 1 80 ? 6.932 -0.977 11.241 1.00 80.56 80 GLU A CA 1
ATOM 655 C C . GLU A 1 80 ? 5.581 -0.603 10.621 1.00 80.56 80 GLU A C 1
ATOM 657 O O . GLU A 1 80 ? 4.532 -0.964 11.151 1.00 80.56 80 GLU A O 1
ATOM 662 N N . GLU A 1 81 ? 5.591 0.067 9.464 1.00 81.56 81 GLU A N 1
ATOM 663 C CA . GLU A 1 81 ? 4.364 0.426 8.749 1.00 81.56 81 GLU A CA 1
ATOM 664 C C . GLU A 1 81 ? 3.586 -0.820 8.312 1.00 81.56 81 GLU A C 1
ATOM 666 O O . GLU A 1 81 ? 2.359 -0.846 8.403 1.00 81.56 81 GLU A O 1
ATOM 671 N N . ARG A 1 82 ? 4.289 -1.870 7.865 1.00 83.75 82 ARG A N 1
ATOM 672 C CA . ARG A 1 82 ? 3.682 -3.156 7.506 1.00 83.75 82 ARG A CA 1
ATOM 673 C C . ARG A 1 82 ? 3.027 -3.808 8.719 1.00 83.75 82 ARG A C 1
ATOM 675 O O . ARG A 1 82 ? 1.868 -4.197 8.619 1.00 83.75 82 ARG A O 1
ATOM 682 N N . ARG A 1 83 ? 3.719 -3.856 9.860 1.00 87.44 83 ARG A N 1
ATOM 683 C CA . ARG A 1 83 ? 3.182 -4.403 11.114 1.00 87.44 83 ARG A CA 1
ATOM 684 C C . ARG A 1 83 ? 1.911 -3.670 11.545 1.00 87.44 83 ARG A C 1
ATOM 686 O O . ARG A 1 83 ? 0.902 -4.307 11.830 1.00 87.44 83 ARG A O 1
ATOM 693 N N . VAL A 1 84 ? 1.930 -2.336 11.529 1.00 86.75 84 VAL A N 1
ATOM 694 C CA . VAL A 1 84 ? 0.745 -1.514 11.829 1.00 86.75 84 VAL A CA 1
ATOM 695 C C . VAL A 1 84 ? -0.389 -1.805 10.843 1.00 86.75 84 VAL A C 1
ATOM 697 O O . VAL A 1 84 ? -1.543 -1.950 11.240 1.00 86.75 84 VAL A O 1
ATOM 700 N N . GLN A 1 85 ? -0.083 -1.930 9.552 1.00 86.19 85 GLN A N 1
ATOM 701 C CA . GLN A 1 85 ? -1.089 -2.213 8.533 1.00 86.19 85 GLN A CA 1
ATOM 702 C C . GLN A 1 85 ? -1.719 -3.606 8.691 1.00 86.19 85 GLN A C 1
ATOM 704 O O . GLN A 1 85 ? -2.921 -3.761 8.462 1.00 86.19 85 GLN A O 1
ATOM 709 N N . GLU A 1 86 ? -0.936 -4.609 9.084 1.00 89.19 86 GLU A N 1
ATOM 710 C CA . GLU A 1 86 ? -1.411 -5.963 9.386 1.00 89.19 86 GLU A CA 1
ATOM 711 C C . GLU A 1 86 ? -2.341 -5.974 10.604 1.00 89.19 86 GLU A C 1
ATOM 713 O O . GLU A 1 86 ? -3.424 -6.560 10.536 1.00 89.19 86 GLU A O 1
ATOM 718 N N . GLU A 1 87 ? -1.977 -5.268 11.680 1.00 89.25 87 GLU A N 1
ATOM 719 C CA . GLU A 1 87 ? -2.837 -5.096 12.859 1.00 89.25 87 GLU A CA 1
ATOM 720 C C . GLU A 1 87 ? -4.174 -4.440 12.499 1.00 89.25 87 GLU A C 1
ATOM 722 O O . GLU A 1 87 ? -5.231 -4.975 12.836 1.00 89.25 87 GLU A O 1
ATOM 727 N N . ILE A 1 88 ? -4.135 -3.326 11.756 1.00 90.12 88 ILE A N 1
ATOM 728 C CA . ILE A 1 88 ? -5.343 -2.644 11.274 1.00 90.12 88 ILE A CA 1
ATOM 729 C C . ILE A 1 88 ? -6.206 -3.600 10.448 1.00 90.12 88 ILE A C 1
ATOM 731 O O . ILE A 1 88 ? -7.427 -3.601 10.575 1.00 90.12 88 ILE A O 1
ATOM 735 N N . THR A 1 89 ? -5.589 -4.404 9.579 1.00 88.31 89 THR A N 1
ATOM 736 C CA . THR A 1 89 ? -6.313 -5.326 8.693 1.00 88.31 89 THR A CA 1
ATOM 737 C C . THR A 1 89 ? -7.007 -6.427 9.488 1.00 88.31 89 THR A C 1
ATOM 739 O O . THR A 1 89 ? -8.169 -6.729 9.212 1.00 88.31 89 THR A O 1
ATOM 742 N N . ARG A 1 90 ? -6.327 -6.995 10.492 1.00 90.50 90 ARG A N 1
ATOM 743 C CA . ARG A 1 90 ? -6.914 -7.984 11.403 1.00 90.50 90 ARG A CA 1
ATOM 744 C C . ARG A 1 90 ? -8.092 -7.384 12.164 1.00 90.50 90 ARG A C 1
ATOM 746 O O . ARG A 1 90 ? -9.194 -7.913 12.088 1.00 90.50 90 ARG A O 1
ATOM 753 N N . TRP A 1 91 ? -7.888 -6.229 12.791 1.00 90.88 91 TRP A N 1
ATOM 754 C CA . TRP A 1 91 ? -8.946 -5.540 13.522 1.00 90.88 91 TRP A CA 1
ATOM 755 C C . TRP A 1 91 ? -10.134 -5.168 12.630 1.00 90.88 91 TRP A C 1
ATOM 757 O O . TRP A 1 91 ? -11.283 -5.391 12.998 1.00 90.88 91 TRP A O 1
ATOM 767 N N . ALA A 1 92 ? -9.883 -4.653 11.425 1.00 89.88 92 ALA A N 1
ATOM 768 C CA . ALA A 1 92 ? -10.941 -4.305 10.486 1.00 89.88 92 ALA A CA 1
ATOM 769 C C . ALA A 1 92 ? -11.759 -5.533 10.063 1.00 89.88 92 ALA A C 1
ATOM 771 O O . ALA A 1 92 ? -12.963 -5.407 9.850 1.00 89.88 92 ALA A O 1
ATOM 772 N N . LYS A 1 93 ? -11.132 -6.712 9.945 1.00 90.38 93 LYS A N 1
ATOM 773 C CA . LYS A 1 93 ? -11.836 -7.972 9.676 1.00 90.38 93 LYS A CA 1
ATOM 774 C C . LYS A 1 93 ? -12.763 -8.339 10.836 1.00 90.38 93 LYS A C 1
ATOM 776 O O . LYS A 1 93 ? -13.929 -8.631 10.586 1.00 90.38 93 LYS A O 1
ATOM 781 N N . ASP A 1 94 ? -12.278 -8.246 12.071 1.00 90.50 94 ASP A N 1
ATOM 782 C CA . ASP A 1 94 ? -13.065 -8.567 13.266 1.00 90.50 94 ASP A CA 1
ATOM 783 C C . ASP A 1 94 ? -14.267 -7.628 13.423 1.00 90.50 94 ASP A C 1
ATOM 785 O O . ASP A 1 94 ? -15.386 -8.078 13.654 1.00 90.50 94 ASP A O 1
ATOM 789 N N . GLN A 1 95 ? -14.071 -6.320 13.235 1.00 87.94 95 GLN A N 1
ATOM 790 C CA . GLN A 1 95 ? -15.160 -5.341 13.321 1.00 87.94 95 GLN A CA 1
ATOM 791 C C . GLN A 1 95 ? -16.178 -5.490 12.182 1.00 87.94 95 GLN A C 1
ATOM 793 O O . GLN A 1 95 ? -17.380 -5.365 12.411 1.00 87.94 95 GLN A O 1
ATOM 798 N N . ARG A 1 96 ? -15.731 -5.817 10.962 1.00 89.50 96 ARG A N 1
ATOM 799 C CA . ARG A 1 96 ? -16.645 -6.145 9.853 1.00 89.50 96 ARG A CA 1
ATOM 800 C C . ARG A 1 96 ? -17.461 -7.402 10.137 1.00 89.50 96 ARG A C 1
ATOM 802 O O . ARG A 1 96 ? -18.632 -7.440 9.784 1.00 89.50 96 ARG A O 1
ATOM 809 N N . GLY A 1 97 ? -16.876 -8.392 10.815 1.00 86.81 97 GLY A N 1
ATOM 810 C CA . GLY A 1 97 ? -17.603 -9.570 11.299 1.00 86.81 97 GLY A CA 1
ATOM 811 C C . GLY A 1 97 ? -18.731 -9.224 12.278 1.00 86.81 97 GLY A C 1
ATOM 812 O O . GLY A 1 97 ? -19.731 -9.928 12.329 1.00 86.81 97 GLY A O 1
ATOM 813 N N . LYS A 1 98 ? -18.614 -8.097 12.990 1.00 89.38 98 LYS A N 1
ATOM 814 C CA . LYS A 1 98 ? -19.651 -7.546 13.879 1.00 89.38 98 LYS A CA 1
ATOM 815 C C . LYS A 1 98 ? -20.668 -6.651 13.153 1.00 89.38 98 LYS A C 1
ATOM 817 O O . LYS A 1 98 ? -21.445 -5.965 13.805 1.00 89.38 98 LYS A O 1
ATOM 822 N N . GLY A 1 99 ? -20.639 -6.608 11.819 1.00 86.62 99 GLY A N 1
ATOM 823 C CA . GLY A 1 99 ? -21.535 -5.782 11.004 1.00 86.62 99 GLY A CA 1
ATOM 824 C C . GLY A 1 99 ? -21.106 -4.319 10.850 1.00 86.62 99 GLY A C 1
ATOM 825 O O . GLY A 1 99 ? -21.848 -3.533 10.269 1.00 86.62 99 GLY A O 1
ATOM 826 N N . MET A 1 100 ? -19.918 -3.924 11.329 1.00 87.38 100 MET A N 1
ATOM 827 C CA . MET A 1 100 ? -19.447 -2.541 11.184 1.00 87.38 100 MET A CA 1
ATOM 828 C C . MET A 1 100 ? -18.814 -2.289 9.810 1.00 87.38 100 MET A C 1
ATOM 830 O O . MET A 1 100 ? -17.954 -3.043 9.345 1.00 87.38 100 MET A O 1
ATOM 834 N N . GLU A 1 101 ? -19.149 -1.164 9.179 1.00 88.31 101 GLU A N 1
ATOM 835 C CA . GLU A 1 101 ? -18.480 -0.734 7.951 1.00 88.31 101 GLU A CA 1
ATOM 836 C C . GLU A 1 101 ? -17.113 -0.113 8.286 1.00 88.31 101 GLU A C 1
ATOM 838 O O . GLU A 1 101 ? -17.023 1.025 8.733 1.00 88.31 101 GLU A O 1
ATOM 843 N N . ILE A 1 102 ? -16.016 -0.840 8.062 1.00 90.50 102 ILE A N 1
ATOM 844 C CA . ILE A 1 102 ? -14.663 -0.310 8.300 1.00 90.50 102 ILE A CA 1
ATOM 845 C C . ILE A 1 102 ? -13.963 0.031 6.991 1.00 90.50 102 ILE A C 1
ATOM 847 O O . ILE A 1 102 ? -13.755 -0.840 6.138 1.00 90.50 102 ILE A O 1
ATOM 851 N N . LYS A 1 103 ? -13.489 1.273 6.872 1.00 88.25 103 LYS A N 1
ATOM 852 C CA . LYS A 1 103 ? -12.592 1.728 5.803 1.00 88.25 103 LYS A CA 1
ATOM 853 C C . LYS A 1 103 ? -11.171 1.866 6.341 1.00 88.25 103 LYS A C 1
ATOM 855 O O . LYS A 1 103 ? -10.943 2.433 7.405 1.00 88.25 103 LYS A O 1
ATOM 860 N N . VAL A 1 104 ? -10.207 1.347 5.586 1.00 87.44 104 VAL A N 1
ATOM 861 C CA . VAL A 1 104 ? -8.793 1.288 5.975 1.00 87.44 104 VAL A CA 1
ATOM 862 C C . VAL A 1 104 ? -7.957 2.111 5.001 1.00 87.44 104 VAL A C 1
ATOM 864 O O . VAL A 1 104 ? -8.127 2.015 3.786 1.00 87.44 104 VAL A O 1
ATOM 867 N N . ALA A 1 105 ? -7.031 2.898 5.536 1.00 84.31 105 ALA A N 1
ATOM 868 C CA . ALA A 1 105 ? -5.957 3.543 4.794 1.00 84.31 105 ALA A CA 1
ATOM 869 C C . ALA A 1 105 ? -4.631 3.347 5.547 1.00 84.31 105 ALA A C 1
ATOM 871 O O . ALA A 1 105 ? -4.613 2.806 6.650 1.00 84.31 105 ALA A O 1
ATOM 872 N N . THR A 1 106 ? -3.514 3.775 4.955 1.00 82.69 106 THR A N 1
ATOM 873 C CA . THR A 1 106 ? -2.188 3.621 5.570 1.00 82.69 106 THR A CA 1
ATOM 874 C C . THR A 1 106 ? -2.157 4.234 6.971 1.00 82.69 106 THR A C 1
ATOM 876 O O . THR A 1 106 ? -2.297 5.450 7.109 1.00 82.69 106 THR A O 1
ATOM 879 N N . GLY A 1 107 ? -1.998 3.389 7.994 1.00 83.94 107 GLY A N 1
ATOM 880 C CA . GLY A 1 107 ? -1.891 3.797 9.400 1.00 83.94 107 GLY A CA 1
ATOM 881 C C . GLY A 1 107 ? -3.171 4.346 10.044 1.00 83.94 107 GLY A C 1
ATOM 882 O O . GLY A 1 107 ? -3.113 4.805 11.184 1.00 83.94 107 GLY A O 1
ATOM 883 N N . LYS A 1 108 ? -4.320 4.336 9.354 1.00 90.56 108 LYS A N 1
ATOM 884 C CA . LYS A 1 108 ? -5.561 4.948 9.853 1.00 90.56 108 LYS A CA 1
ATOM 885 C C . LYS A 1 108 ? -6.823 4.229 9.399 1.00 90.56 108 LYS A C 1
ATOM 887 O O . LYS A 1 108 ? -6.849 3.576 8.354 1.00 90.56 108 LYS A O 1
ATOM 892 N N . VAL A 1 109 ? -7.892 4.407 10.163 1.00 91.94 109 VAL A N 1
ATOM 893 C CA . VAL A 1 109 ? -9.183 3.748 9.947 1.00 91.94 109 VAL A CA 1
ATOM 894 C C . VAL A 1 109 ? -10.335 4.739 10.031 1.00 91.94 109 VAL A C 1
ATOM 896 O O . VAL A 1 109 ? -10.213 5.805 10.629 1.00 91.94 109 VAL A O 1
ATOM 899 N N . ARG A 1 110 ? -11.458 4.385 9.412 1.00 92.06 110 ARG A N 1
ATOM 900 C CA . ARG A 1 110 ? -12.741 5.077 9.531 1.00 92.06 110 ARG A CA 1
ATOM 901 C C . ARG A 1 110 ? -13.821 4.034 9.792 1.00 92.06 110 ARG A C 1
ATOM 903 O O . ARG A 1 110 ? -13.893 3.044 9.064 1.00 92.06 110 ARG A O 1
ATOM 910 N N . VAL A 1 111 ? -14.625 4.267 10.823 1.00 88.19 111 VAL A N 1
ATOM 911 C CA . VAL A 1 111 ? -15.746 3.408 11.229 1.00 88.19 111 VAL A CA 1
ATOM 912 C C . VAL A 1 111 ? -17.042 4.058 10.752 1.00 88.19 111 VAL A C 1
ATOM 914 O O . VAL A 1 111 ? -17.313 5.203 11.110 1.00 88.19 111 VAL A O 1
ATOM 917 N N . GLY A 1 112 ? -17.806 3.357 9.916 1.00 85.62 112 GLY A N 1
ATOM 918 C CA . GLY A 1 112 ? -19.022 3.847 9.270 1.00 85.62 112 GLY A CA 1
ATOM 919 C C . GLY A 1 112 ? -18.811 5.182 8.562 1.00 85.62 112 GLY A C 1
ATOM 920 O O . GLY A 1 112 ? -17.837 5.395 7.827 1.00 85.62 112 GLY A O 1
ATOM 921 N N . GLU A 1 113 ? -19.708 6.118 8.852 1.00 84.25 113 GLU A N 1
ATOM 922 C CA . GLU A 1 113 ? -19.632 7.496 8.373 1.00 84.25 113 GLU A CA 1
ATOM 923 C C . GLU A 1 113 ? -18.774 8.416 9.255 1.00 84.25 113 GLU A C 1
ATOM 925 O O . GLU A 1 113 ? -18.627 9.594 8.933 1.00 84.25 113 GLU A O 1
ATOM 930 N N . GLY A 1 114 ? -18.129 7.894 10.302 1.00 87.19 114 GLY A N 1
ATOM 931 C CA . GLY A 1 114 ? -17.329 8.672 11.251 1.00 87.19 114 GLY A CA 1
ATOM 932 C C . GLY A 1 114 ? -16.071 9.324 10.661 1.00 87.19 114 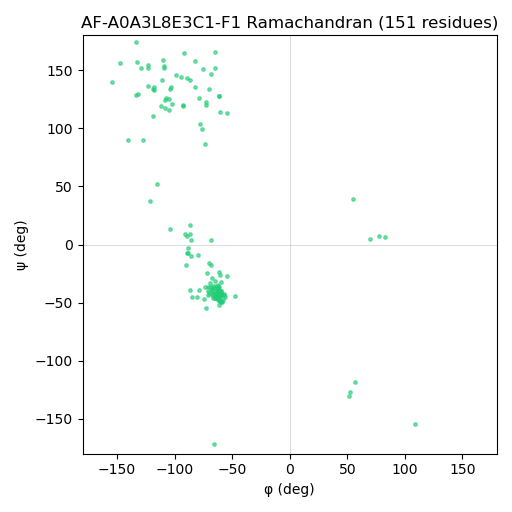GLY A C 1
ATOM 933 O O . GLY A 1 114 ? -15.825 9.316 9.454 1.00 87.19 114 GLY A O 1
ATOM 934 N N . VAL A 1 115 ? -15.225 9.893 11.518 1.00 90.06 115 VAL A N 1
ATOM 935 C CA . VAL A 1 115 ? -13.967 10.536 11.100 1.00 90.06 115 VAL A CA 1
ATOM 936 C C . VAL A 1 115 ? -12.835 9.524 10.901 1.00 90.06 115 VAL A C 1
ATOM 938 O O . VAL A 1 115 ? -12.854 8.414 11.431 1.00 90.06 115 VAL A O 1
ATOM 941 N N . TRP A 1 116 ? -11.824 9.908 10.120 1.00 90.56 116 TRP A N 1
ATOM 942 C CA . TRP A 1 116 ? -10.585 9.138 10.026 1.00 90.56 116 TRP A CA 1
ATOM 943 C C . TRP A 1 116 ? -9.775 9.301 11.313 1.00 90.56 116 TRP A C 1
ATOM 945 O O . TRP A 1 116 ? -9.352 10.415 11.608 1.00 90.56 116 TRP A O 1
ATOM 955 N N . LYS A 1 117 ? -9.502 8.199 12.011 1.00 89.56 117 LYS A N 1
ATOM 956 C CA . LYS A 1 117 ? -8.643 8.157 13.202 1.00 89.56 117 LYS A CA 1
ATOM 957 C C . LYS A 1 117 ? -7.342 7.423 12.910 1.00 89.56 117 LYS A C 1
ATOM 959 O O . LYS A 1 117 ? -7.344 6.413 12.195 1.00 89.56 117 LYS A O 1
ATOM 964 N N . TRP A 1 118 ? -6.229 7.905 13.454 1.00 90.19 118 TRP A N 1
ATOM 965 C CA . TRP A 1 118 ? -4.964 7.178 13.392 1.00 90.19 118 TRP A CA 1
ATOM 966 C C . TRP A 1 118 ? -5.033 5.919 14.248 1.00 90.19 118 TRP A C 1
ATOM 968 O O . TRP A 1 118 ? -5.668 5.888 15.298 1.00 90.19 118 TRP A O 1
ATOM 978 N N . TRP A 1 119 ? -4.347 4.863 13.815 1.00 90.06 119 TRP A N 1
ATOM 979 C CA . TRP A 1 119 ? -4.359 3.588 14.532 1.00 90.06 119 TRP A CA 1
ATOM 980 C C . TRP A 1 119 ? -3.834 3.702 15.968 1.00 90.06 119 TRP A C 1
ATOM 982 O O . TRP A 1 119 ? -4.336 3.031 16.863 1.00 90.06 119 TRP A O 1
ATOM 992 N N . SER A 1 120 ? -2.879 4.602 16.209 1.00 86.19 120 SER A N 1
ATOM 993 C CA . SER A 1 120 ? -2.384 4.920 17.551 1.00 86.19 120 SER A CA 1
ATOM 994 C C . SER A 1 120 ? -3.470 5.479 18.474 1.00 86.19 120 SER A C 1
ATOM 996 O O . SER A 1 120 ? -3.478 5.161 19.658 1.00 86.19 120 SER A O 1
ATOM 998 N N . GLU A 1 121 ? -4.389 6.290 17.942 1.00 85.81 121 GLU A N 1
ATOM 999 C CA . GLU A 1 121 ? -5.515 6.841 18.706 1.00 85.81 121 GLU A CA 1
ATOM 1000 C C . GLU A 1 121 ? -6.523 5.739 19.028 1.00 85.81 121 GLU A C 1
ATOM 1002 O O . GLU A 1 121 ? -6.941 5.599 20.170 1.00 85.81 121 GLU A O 1
ATOM 1007 N N . VAL A 1 122 ? -6.829 4.885 18.047 1.00 85.31 122 VAL A N 1
ATOM 1008 C CA . VAL A 1 122 ? -7.743 3.748 18.229 1.00 85.31 122 VAL A CA 1
ATOM 1009 C C . VAL A 1 122 ? -7.215 2.752 19.263 1.00 85.31 122 VAL A C 1
ATOM 1011 O O . VAL A 1 122 ? -7.994 2.247 20.068 1.00 85.31 122 VAL A O 1
ATOM 1014 N N . LYS A 1 123 ? -5.902 2.479 19.274 1.00 84.19 123 LYS A N 1
ATOM 1015 C CA . LYS A 1 123 ? -5.282 1.647 20.316 1.00 84.19 123 LYS A CA 1
ATOM 1016 C C . LYS A 1 123 ? -5.453 2.264 21.701 1.00 84.19 123 LYS A C 1
ATOM 1018 O O . LYS A 1 123 ? -5.914 1.576 22.603 1.00 84.19 123 LYS A O 1
ATOM 1023 N N . ARG A 1 124 ? -5.151 3.559 21.839 1.00 82.50 124 ARG A N 1
ATOM 1024 C CA . ARG A 1 124 ? -5.283 4.272 23.115 1.00 82.50 124 ARG A CA 1
ATOM 1025 C C . ARG A 1 124 ? -6.726 4.258 23.624 1.00 82.50 124 ARG A C 1
ATOM 1027 O O . ARG A 1 124 ? -6.947 4.011 24.800 1.00 82.50 124 ARG A O 1
ATOM 1034 N N . GLU A 1 125 ? -7.702 4.478 22.743 1.00 80.50 125 GLU A N 1
ATOM 1035 C CA . GLU A 1 125 ? -9.127 4.408 23.095 1.00 80.50 125 GLU A CA 1
ATOM 1036 C C . GLU A 1 125 ? -9.531 3.004 23.579 1.00 80.50 125 GLU A C 1
ATOM 1038 O O . GLU A 1 125 ? -10.260 2.883 24.558 1.00 80.50 125 GLU A O 1
ATOM 1043 N N . GLN A 1 126 ? -9.030 1.935 22.949 1.00 73.50 126 GLN A N 1
ATOM 1044 C CA . GLN A 1 126 ? -9.310 0.563 23.395 1.00 73.50 126 GLN A CA 1
ATOM 1045 C C . GLN A 1 126 ? -8.684 0.230 24.747 1.00 73.50 126 GLN A C 1
ATOM 1047 O O . GLN A 1 126 ? -9.326 -0.440 25.553 1.00 73.50 126 GLN A O 1
ATOM 1052 N N . GLU A 1 127 ? -7.456 0.684 24.998 1.00 72.62 127 GLU A N 1
ATOM 1053 C CA . GLU A 1 127 ? -6.793 0.472 26.286 1.00 72.62 127 GLU A CA 1
ATOM 1054 C C . GLU A 1 127 ? -7.582 1.130 27.421 1.00 72.62 127 GLU A C 1
ATOM 1056 O O . GLU A 1 127 ? -7.865 0.463 28.414 1.00 72.62 127 GLU A O 1
ATOM 1061 N N . VAL A 1 128 ? -8.034 2.376 27.235 1.00 70.94 128 VAL A N 1
ATOM 1062 C CA . VAL A 1 128 ? -8.862 3.090 28.224 1.00 70.94 128 VAL A CA 1
ATOM 1063 C C . VAL A 1 128 ? -10.169 2.343 28.503 1.00 70.94 128 VAL A C 1
ATOM 1065 O O . VAL A 1 128 ? -10.463 2.063 29.660 1.00 70.94 128 VAL A O 1
ATOM 1068 N N . ILE A 1 129 ? -10.900 1.926 27.462 1.00 66.44 129 ILE A N 1
ATOM 1069 C CA . ILE A 1 129 ? -12.156 1.166 27.623 1.00 66.44 129 ILE A CA 1
ATOM 1070 C C . ILE A 1 129 ? -11.911 -0.154 28.370 1.00 66.44 129 ILE A C 1
ATOM 1072 O O . ILE A 1 129 ? -12.712 -0.566 29.209 1.00 66.44 129 ILE A O 1
ATOM 1076 N N . SER A 1 130 ? -10.803 -0.838 28.072 1.00 67.31 130 SER A N 1
ATOM 1077 C CA . SER A 1 130 ? -10.465 -2.102 28.732 1.00 67.31 130 SER A CA 1
ATOM 1078 C C . SER A 1 130 ? -10.093 -1.933 30.210 1.00 67.31 130 SER A C 1
ATOM 1080 O O . SER A 1 130 ? -10.383 -2.819 31.017 1.00 67.31 130 SER A O 1
ATOM 1082 N N . ASP A 1 131 ? -9.470 -0.808 30.569 1.00 61.44 131 ASP A N 1
ATOM 1083 C CA . ASP A 1 131 ? -9.055 -0.514 31.941 1.00 61.44 131 ASP A CA 1
ATOM 1084 C C . ASP A 1 131 ? -10.240 -0.037 32.794 1.00 61.44 131 ASP A C 1
ATOM 1086 O O . ASP A 1 131 ? -10.411 -0.492 33.927 1.00 61.44 131 ASP A O 1
ATOM 1090 N N . GLU A 1 132 ? -11.130 0.779 32.219 1.00 62.62 132 GLU A N 1
ATOM 1091 C CA . GLU A 1 132 ? -12.406 1.164 32.836 1.00 62.62 132 GLU A CA 1
ATOM 1092 C C . GLU A 1 132 ? -13.288 -0.062 33.108 1.00 62.62 132 GLU A C 1
ATOM 1094 O O . GLU A 1 132 ? -13.737 -0.255 34.237 1.00 62.62 132 GLU A O 1
ATOM 1099 N N . GLY A 1 133 ? -13.444 -0.964 32.131 1.00 62.84 133 GLY A N 1
ATOM 1100 C CA . GLY A 1 133 ? -14.212 -2.201 32.316 1.00 62.84 133 GLY A CA 1
ATOM 1101 C C . GLY A 1 133 ? -13.665 -3.094 33.438 1.00 62.84 133 GLY A C 1
ATOM 1102 O O . GLY A 1 133 ? -14.430 -3.620 34.247 1.00 62.84 133 GLY A O 1
ATOM 1103 N N . ARG A 1 134 ? -12.333 -3.217 33.554 1.00 68.19 134 ARG A N 1
ATOM 1104 C CA . ARG A 1 134 ? -11.691 -3.943 34.667 1.00 68.19 134 ARG A CA 1
ATOM 1105 C C . ARG A 1 134 ? -11.902 -3.260 36.012 1.00 68.19 134 ARG A C 1
ATOM 1107 O O . ARG A 1 134 ? -11.997 -3.945 37.033 1.00 68.19 134 ARG A O 1
ATOM 1114 N N . ARG A 1 135 ? -11.919 -1.928 36.041 1.00 66.88 135 ARG A N 1
ATOM 1115 C CA . ARG A 1 135 ? -12.157 -1.158 37.264 1.00 66.88 135 ARG A CA 1
ATOM 1116 C C . ARG A 1 135 ? -13.592 -1.343 37.751 1.00 66.88 135 ARG A C 1
ATOM 1118 O O . ARG A 1 135 ? -13.776 -1.633 38.931 1.00 66.88 135 ARG A O 1
ATOM 1125 N N . ASP A 1 136 ? -14.559 -1.295 36.842 1.00 68.31 136 ASP A N 1
ATOM 1126 C CA . ASP A 1 136 ? -15.973 -1.531 37.139 1.00 68.31 136 ASP A CA 1
ATOM 1127 C C . ASP A 1 136 ? -16.236 -2.965 37.621 1.00 68.31 136 ASP A C 1
ATOM 1129 O O . ASP A 1 136 ? -16.982 -3.167 38.580 1.00 68.31 136 ASP A O 1
ATOM 1133 N N . GLU A 1 137 ? -15.606 -3.979 37.014 1.00 66.94 137 GLU A N 1
ATOM 1134 C CA . GLU A 1 137 ? -15.702 -5.369 37.491 1.00 66.94 137 GLU A CA 1
ATOM 1135 C C . GLU A 1 137 ? -15.118 -5.538 38.897 1.00 66.94 137 GLU A C 1
ATOM 1137 O O . GLU A 1 137 ? -15.739 -6.172 39.754 1.00 66.94 137 GLU A O 1
ATOM 1142 N N . ARG A 1 138 ? -13.957 -4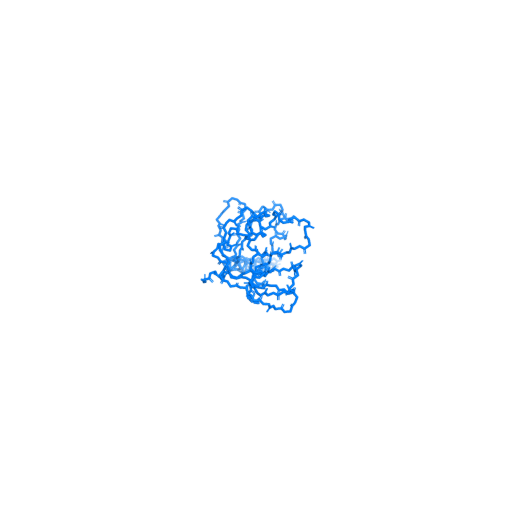.929 39.175 1.00 70.88 138 ARG A N 1
ATOM 1143 C CA . ARG A 1 138 ? -13.359 -4.941 40.520 1.00 70.88 138 ARG A CA 1
ATOM 1144 C C . ARG A 1 138 ? -14.254 -4.252 41.545 1.00 70.88 138 ARG A C 1
ATOM 1146 O O . ARG A 1 138 ? -14.344 -4.720 42.678 1.00 70.88 138 ARG A O 1
ATOM 1153 N N . GLU A 1 139 ? -14.909 -3.158 41.171 1.00 67.38 139 GLU A N 1
ATOM 1154 C CA . GLU A 1 139 ? -15.814 -2.439 42.066 1.00 67.38 139 GLU A CA 1
ATOM 1155 C C . GLU A 1 139 ? -17.109 -3.224 42.321 1.00 67.38 139 GLU A C 1
ATOM 1157 O O . GLU A 1 139 ? -17.545 -3.326 43.469 1.00 67.38 139 GLU A O 1
ATOM 1162 N N . LYS A 1 140 ? -17.675 -3.869 41.293 1.00 70.75 140 LYS A N 1
ATOM 1163 C CA . LYS A 1 140 ? -18.821 -4.782 41.440 1.00 70.75 140 LYS A CA 1
ATOM 1164 C C . LYS A 1 140 ? -18.490 -5.985 42.325 1.00 70.75 140 LYS A C 1
ATOM 1166 O O . LYS A 1 140 ? -19.286 -6.304 43.203 1.00 70.75 140 LYS A O 1
ATOM 1171 N N . SER A 1 141 ? -17.317 -6.601 42.151 1.00 70.38 141 SER A N 1
ATOM 1172 C CA . SER A 1 141 ? -16.864 -7.722 42.991 1.00 70.38 141 SER A CA 1
ATOM 1173 C C . SER A 1 141 ? -16.728 -7.307 44.459 1.00 70.38 141 SER A C 1
ATOM 1175 O O . SER A 1 141 ? -17.240 -7.989 45.339 1.00 70.38 141 SER A O 1
ATOM 1177 N N . ARG A 1 142 ? -16.132 -6.137 44.733 1.00 70.62 142 ARG A N 1
ATOM 1178 C CA . ARG A 1 142 ? -16.000 -5.605 46.102 1.00 70.62 142 ARG A CA 1
ATOM 1179 C C . ARG A 1 142 ? -17.343 -5.294 46.761 1.00 70.62 142 ARG A C 1
ATOM 1181 O O . ARG A 1 142 ? -17.495 -5.524 47.956 1.00 70.62 142 ARG A O 1
ATOM 1188 N N . ARG A 1 143 ? -18.321 -4.776 46.008 1.00 66.88 143 ARG A N 1
ATOM 1189 C CA . ARG A 1 143 ? -19.681 -4.538 46.528 1.00 66.88 143 ARG A CA 1
ATOM 1190 C C . ARG A 1 143 ? -20.432 -5.844 46.799 1.00 66.88 143 ARG A C 1
ATOM 1192 O O . ARG A 1 143 ? -21.161 -5.913 47.782 1.00 66.88 143 ARG A O 1
ATOM 1199 N N . ALA A 1 144 ? -20.242 -6.868 45.966 1.00 65.56 144 ALA A N 1
ATOM 1200 C CA . ALA A 1 144 ? -20.839 -8.187 46.175 1.00 65.56 144 ALA A CA 1
ATOM 1201 C C . ALA A 1 144 ? -20.258 -8.903 47.409 1.00 65.56 144 ALA A C 1
ATOM 1203 O O . ALA A 1 144 ? -21.010 -9.501 48.171 1.00 65.56 144 ALA A O 1
ATOM 1204 N N . GLU A 1 145 ? -18.947 -8.788 47.643 1.00 59.69 145 GLU A N 1
ATOM 1205 C CA . GLU A 1 145 ? -18.278 -9.359 48.823 1.00 59.69 145 GLU A CA 1
ATOM 1206 C C . GLU A 1 145 ? -18.588 -8.577 50.114 1.00 59.69 145 GLU A C 1
ATOM 1208 O O . GLU A 1 145 ? -18.781 -9.178 51.168 1.00 59.69 145 GLU A O 1
ATOM 1213 N N . GLY A 1 146 ? -18.710 -7.245 50.046 1.00 55.97 146 GLY A N 1
ATOM 1214 C CA . GLY A 1 146 ? -19.062 -6.407 51.201 1.00 55.97 146 GLY A CA 1
ATOM 1215 C C . GLY A 1 146 ? -20.519 -6.536 51.665 1.00 55.97 146 GLY A C 1
ATOM 1216 O O . GLY A 1 146 ? -20.803 -6.311 52.837 1.00 55.97 146 GLY A O 1
ATOM 1217 N N . GLY A 1 147 ? -21.440 -6.934 50.780 1.00 52.53 147 GLY A N 1
ATOM 1218 C CA . GLY A 1 147 ? -22.859 -7.131 51.109 1.00 52.53 147 GLY A CA 1
ATOM 1219 C C . GLY A 1 147 ? -23.187 -8.454 51.815 1.00 52.53 147 GLY A C 1
ATOM 1220 O O . GLY A 1 147 ? -24.312 -8.631 52.274 1.00 52.53 147 GLY A O 1
ATOM 1221 N N . GLN A 1 148 ? -22.236 -9.391 51.917 1.00 47.38 148 GLN A N 1
ATOM 1222 C CA . GLN A 1 148 ? -22.443 -10.671 52.614 1.00 47.38 148 GLN A CA 1
ATOM 1223 C C . GLN A 1 148 ? -22.119 -10.620 54.118 1.00 47.38 148 GLN A C 1
ATOM 1225 O O . GLN A 1 148 ? -22.428 -11.573 54.828 1.00 47.38 148 GLN A O 1
ATOM 1230 N N . ALA A 1 149 ? -21.549 -9.521 54.625 1.00 47.69 149 ALA A N 1
ATOM 1231 C CA . ALA A 1 149 ? -21.155 -9.391 56.032 1.00 47.69 149 ALA A CA 1
ATOM 1232 C C . ALA A 1 149 ? -22.256 -8.839 56.967 1.00 47.69 149 ALA A C 1
ATOM 1234 O O . ALA A 1 149 ? -22.071 -8.866 58.179 1.00 47.69 149 ALA A O 1
ATOM 1235 N N . GLU A 1 150 ? -23.401 -8.380 56.445 1.00 46.31 150 GLU A N 1
ATOM 1236 C CA . GLU A 1 150 ? -24.487 -7.775 57.250 1.00 46.31 150 GLU A CA 1
ATOM 1237 C C . GLU A 1 150 ? -25.711 -8.690 57.474 1.00 46.31 150 GLU A C 1
ATOM 1239 O O . GLU A 1 150 ? -26.746 -8.225 57.936 1.00 46.31 150 GLU A O 1
ATOM 1244 N N . ASN A 1 151 ? -25.616 -9.995 57.184 1.00 47.50 151 ASN A N 1
ATOM 1245 C CA . ASN A 1 151 ? -26.725 -10.955 57.350 1.00 47.50 151 ASN A CA 1
ATOM 1246 C C . ASN A 1 151 ? -26.399 -12.130 58.294 1.00 47.50 151 ASN A C 1
ATOM 1248 O O . ASN A 1 151 ? -26.828 -13.258 58.062 1.00 47.50 151 ASN A O 1
ATOM 1252 N N . PHE A 1 152 ? -25.664 -11.875 59.374 1.00 43.59 152 PHE A N 1
ATOM 1253 C CA . PHE A 1 152 ? -25.638 -12.768 60.536 1.00 43.59 152 PHE A CA 1
ATOM 1254 C C . PHE A 1 152 ? -25.933 -11.942 61.792 1.00 43.59 152 PHE A C 1
ATOM 1256 O O . PHE A 1 152 ? -25.032 -11.358 62.392 1.00 43.59 152 PHE A O 1
ATOM 1263 N N . VAL A 1 153 ? -27.229 -11.856 62.111 1.00 45.16 153 VAL A N 1
ATOM 1264 C CA . VAL A 1 153 ? -27.763 -11.500 63.437 1.00 45.16 153 VAL A CA 1
ATOM 1265 C C . VAL A 1 153 ? -27.783 -12.759 64.292 1.00 45.16 153 VAL A C 1
ATOM 1267 O O . VAL A 1 153 ? -28.177 -13.814 63.743 1.00 45.16 153 VAL A O 1
#

pLDDT: mean 80.46, std 11.39, range [43.59, 92.06]

Nearest PDB structures (foldseek):
  2ykp-assembly1_C  TM=7.904E-01  e=2.045E-04  Homo sapiens
  2dnr-assembly1_A  TM=6.383E-01  e=2.570E-01  Homo sapiens
  7q4l-assembly1_A  TM=4.945E-01  e=2.009E-01  Homo sapiens
  1vbk-assembly1_B  TM=4.778E-01  e=1.530E+00  Pyrococcus horikoshii OT3
  3ofe-assembly2_B  TM=4.476E-01  e=5.236E+00  Drosophila melanogaster

Foldseek 3Di:
DDQQQKKKKAQDDPDDDQVVVLVVVQCCCCPQQVHNWHWDGWDDDPRIIMTRIPCSVSCVVSQCSCPPDSMHIGGPDDPVQVVLQVVVVVVCVVVVVVVWDWDDDRQWIDTHPHDIDGSVVVVVVVVVVVVVVVVVVVVVVVVVVVVVPPPDD

Mean predicted aligned error: 11.41 Å

Solvent-accessible surface area (backbone atoms only — not comparable to full-atom values): 8842 Å² total; per-residue (Å²): 134,84,81,70,40,41,33,33,39,36,65,54,83,80,75,81,53,64,65,58,48,43,50,54,50,42,49,45,34,40,73,62,47,69,40,94,52,59,72,78,45,61,45,82,55,87,76,32,39,38,38,33,36,75,48,43,72,61,51,66,69,32,50,72,63,48,67,88,53,74,50,45,82,43,78,62,62,52,72,67,55,44,53,50,42,51,51,51,51,54,51,42,51,56,45,38,74,74,72,41,53,65,49,81,54,94,60,28,38,23,55,61,90,55,66,81,41,47,48,70,54,55,52,52,53,50,53,52,54,54,51,52,53,52,49,53,52,52,52,52,52,51,52,60,62,61,64,64,74,82,77,79,131